Protein AF-Q57XK7-F1 (afdb_monomer)

Organism: Trypanosoma brucei brucei (strain 927/4 GUTat10.1) (NCBI:txid185431)

Radius of gyration: 42.44 Å; Cα contacts (8 Å, |Δi|>4): 50; chains: 1; bounding box: 101×32×111 Å

Mean predicted aligned error: 18.14 Å

GO terms:
  GO:0005783 endoplasmic reticulum (C, HTP)
  GO:0005737 cytoplasm (C, IDA)

Secondary structure (DSSP, 8-state):
---------HHHHHHHHHHHHHHHHHHHHHHHH-HHHHHT--HHHHHHHHHHHHSPEEEE-TTSSSEEEE--HHHHHHHHHTTHHHHHHHHHHHHHHHHHHHHHHHHHHHHHHHHHHHHHHIIIIIHHHHHHHHHHHHHHHHHHHHHHHHHHHHHHHHHTT-

Solvent-accessible surface area (backbone atoms only — not comparable to full-atom values): 9204 Å² total; per-residue (Å²): 142,82,88,78,78,88,70,80,47,73,68,54,55,51,50,49,51,50,52,50,51,50,51,51,50,52,50,53,52,47,40,70,76,42,55,35,74,81,56,74,40,52,71,64,58,48,49,50,44,50,52,62,48,66,54,68,42,72,45,66,47,95,92,42,96,54,71,43,73,53,84,50,68,66,56,34,48,50,60,66,52,59,65,35,64,61,51,50,52,53,51,50,51,52,51,49,51,51,52,52,51,52,50,50,53,50,50,54,52,49,48,54,52,50,50,52,48,53,49,48,51,44,53,68,51,48,52,59,53,54,51,54,52,50,53,54,53,51,52,51,50,54,51,50,53,54,52,48,52,53,50,55,51,54,51,50,57,54,65,73,74,115

Foldseek 3Di:
DDDDDPDQDPVNVVVVVVVVVVVVVVVVVCCVVCVCVVQVHDPVLVVVLVVVLPDFDFDQDPVHNGTDTDSDPVVSVVSSCPCSVVVVVVVVVVVVVVVVVVVVVVVVVVVVVVVVVVVVCCCVPVVVVVVVVVVVVVVVVVVVVVVVVVVVVVVVVVVVVD

Structure (mmCIF, N/CA/C/O backbone):
data_AF-Q57XK7-F1
#
_entry.id   AF-Q57XK7-F1
#
loop_
_atom_site.group_PDB
_atom_site.id
_atom_site.type_symbol
_atom_site.label_atom_id
_atom_site.label_alt_id
_atom_site.label_comp_id
_atom_site.label_asym_id
_atom_site.label_entity_id
_atom_site.label_seq_id
_atom_site.pdbx_PDB_ins_code
_atom_site.Cartn_x
_atom_site.Cartn_y
_atom_site.Cartn_z
_atom_site.occupancy
_atom_site.B_iso_or_equiv
_atom_site.auth_seq_id
_atom_site.auth_comp_id
_atom_site.auth_asym_id
_atom_site.auth_atom_id
_atom_site.pdbx_PDB_model_num
ATOM 1 N N . MET A 1 1 ? 31.280 1.002 7.447 1.00 36.41 1 MET A N 1
ATOM 2 C CA . MET A 1 1 ? 31.169 -0.459 7.639 1.00 36.41 1 MET A CA 1
ATOM 3 C C . MET A 1 1 ? 30.615 -0.715 9.034 1.00 36.41 1 MET A C 1
ATOM 5 O O . MET A 1 1 ? 31.381 -0.723 9.983 1.00 36.41 1 MET A O 1
ATOM 9 N N . THR A 1 2 ? 29.299 -0.857 9.172 1.00 40.75 2 THR A N 1
ATOM 10 C CA . THR A 1 2 ? 28.642 -1.314 10.408 1.00 40.75 2 THR A CA 1
ATOM 11 C C . THR A 1 2 ? 27.457 -2.179 9.998 1.00 40.75 2 THR A C 1
ATOM 13 O O . THR A 1 2 ? 26.392 -1.700 9.627 1.00 40.75 2 THR A O 1
ATOM 16 N N . THR A 1 3 ? 27.697 -3.484 9.974 1.00 39.59 3 THR A N 1
ATOM 17 C CA . THR A 1 3 ? 26.699 -4.532 9.772 1.00 39.59 3 THR A CA 1
ATOM 18 C C . THR A 1 3 ? 25.886 -4.692 11.057 1.00 39.59 3 THR A C 1
ATOM 20 O O . THR A 1 3 ? 26.343 -5.336 11.999 1.00 39.59 3 THR A O 1
ATOM 23 N N . SER A 1 4 ? 24.700 -4.081 11.122 1.00 46.00 4 SER A N 1
ATOM 24 C CA . SER A 1 4 ? 23.732 -4.301 12.201 1.00 46.00 4 SER A CA 1
ATOM 25 C C . SER A 1 4 ? 22.881 -5.534 11.884 1.00 46.00 4 SER A C 1
ATOM 27 O O . SER A 1 4 ? 21.870 -5.451 11.185 1.00 46.00 4 SER A O 1
ATOM 29 N N . ASN A 1 5 ? 23.308 -6.694 12.379 1.00 49.44 5 ASN A N 1
ATOM 30 C CA . ASN A 1 5 ? 22.462 -7.881 12.435 1.00 49.44 5 ASN A CA 1
ATOM 31 C C . ASN A 1 5 ? 21.260 -7.590 13.351 1.00 49.44 5 ASN A C 1
ATOM 33 O O . ASN A 1 5 ? 21.436 -7.285 14.529 1.00 49.44 5 ASN A O 1
ATOM 37 N N . GLY A 1 6 ? 20.057 -7.650 12.776 1.00 52.97 6 GLY A N 1
ATOM 38 C CA . GLY A 1 6 ? 18.770 -7.339 13.401 1.00 52.97 6 GLY A CA 1
ATOM 39 C C . GLY A 1 6 ? 18.306 -8.365 14.433 1.00 52.97 6 GLY A C 1
ATOM 40 O O . GLY A 1 6 ? 17.336 -9.079 14.203 1.00 52.97 6 GLY A O 1
ATOM 41 N N . PHE A 1 7 ? 18.985 -8.417 15.575 1.00 48.34 7 PHE A N 1
ATOM 42 C CA . PHE A 1 7 ? 18.490 -9.100 16.765 1.00 48.34 7 PHE A CA 1
ATOM 43 C C . PHE A 1 7 ? 17.905 -8.050 17.718 1.00 48.34 7 PHE A C 1
ATOM 45 O O . PHE A 1 7 ? 18.651 -7.397 18.448 1.00 48.34 7 PHE A O 1
ATOM 52 N N . GLU A 1 8 ? 16.579 -7.864 17.675 1.00 58.28 8 GLU A N 1
ATOM 53 C CA . GLU A 1 8 ? 15.841 -7.108 18.697 1.00 58.28 8 GLU A CA 1
ATOM 54 C C . GLU A 1 8 ? 16.190 -7.695 20.068 1.00 58.28 8 GLU A C 1
ATOM 56 O O . GLU A 1 8 ? 16.041 -8.899 20.309 1.00 58.28 8 GLU A O 1
ATOM 61 N N . SER A 1 9 ? 16.725 -6.870 20.967 1.00 70.00 9 SER A N 1
ATOM 62 C CA . SER A 1 9 ? 17.142 -7.376 22.273 1.00 70.00 9 SER A CA 1
ATOM 63 C C . SER A 1 9 ? 15.908 -7.836 23.070 1.00 70.00 9 SER A C 1
ATOM 65 O O . SER A 1 9 ? 14.837 -7.232 22.957 1.00 70.00 9 SER A O 1
ATOM 67 N N . PRO A 1 10 ? 16.017 -8.843 23.960 1.00 73.12 10 PRO A N 1
ATOM 68 C CA . PRO A 1 10 ? 14.903 -9.257 24.818 1.00 73.12 10 PRO A CA 1
ATOM 69 C C . PRO A 1 10 ? 14.278 -8.086 25.591 1.00 73.12 10 PRO A C 1
ATOM 71 O O . PRO A 1 10 ? 13.071 -8.056 25.818 1.00 73.12 10 PRO A O 1
ATOM 74 N N . ARG A 1 11 ? 15.080 -7.069 25.934 1.00 75.75 11 ARG A N 1
ATOM 75 C CA . ARG A 1 11 ? 14.607 -5.837 26.578 1.00 75.75 11 ARG A CA 1
ATOM 76 C C . ARG A 1 11 ? 13.714 -4.994 25.667 1.00 75.75 11 ARG A C 1
ATOM 78 O O . ARG A 1 11 ? 12.730 -4.448 26.154 1.00 75.75 11 ARG A O 1
ATOM 85 N N . GLU A 1 12 ? 14.021 -4.912 24.376 1.00 76.88 12 GLU A N 1
ATOM 86 C CA . GLU A 1 12 ? 13.200 -4.194 23.392 1.00 76.88 12 GLU A CA 1
ATOM 87 C C . GLU A 1 12 ? 11.867 -4.905 23.169 1.00 76.88 12 GLU A C 1
ATOM 89 O O . GLU A 1 12 ? 10.828 -4.252 23.178 1.00 76.88 12 GLU A O 1
ATOM 94 N N . SER A 1 13 ? 11.866 -6.240 23.094 1.00 75.62 13 SER A N 1
ATOM 95 C CA . SER A 1 13 ? 10.624 -7.016 22.968 1.00 75.62 13 SER A CA 1
ATOM 96 C C . SER A 1 13 ? 9.692 -6.847 24.180 1.00 75.62 13 SER A C 1
ATOM 98 O O . SER A 1 13 ? 8.485 -6.654 24.021 1.00 75.62 13 SER A O 1
ATOM 100 N N . VAL A 1 14 ? 10.241 -6.828 25.402 1.00 80.69 14 VAL A N 1
ATOM 101 C CA . VAL A 1 14 ? 9.470 -6.587 26.633 1.00 80.69 14 VAL A CA 1
ATOM 102 C C . VAL A 1 14 ? 8.983 -5.140 26.700 1.00 80.69 14 VAL A C 1
ATOM 104 O O . VAL A 1 14 ? 7.835 -4.903 27.073 1.00 80.69 14 VAL A O 1
ATOM 107 N N . ALA A 1 15 ? 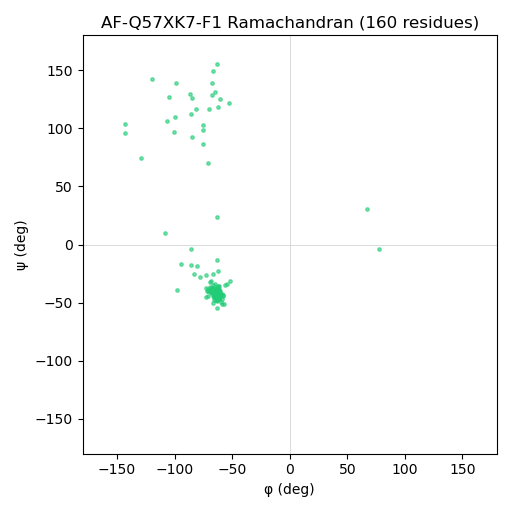9.809 -4.170 26.298 1.00 81.69 15 ALA A N 1
ATOM 108 C CA . ALA A 1 15 ? 9.404 -2.769 26.216 1.00 81.69 15 ALA A CA 1
ATOM 109 C C . ALA A 1 15 ? 8.283 -2.559 25.183 1.00 81.69 15 ALA A C 1
ATOM 111 O O . ALA A 1 15 ? 7.314 -1.855 25.468 1.00 81.69 15 ALA A O 1
ATOM 112 N N . ALA A 1 16 ? 8.360 -3.221 24.026 1.00 79.50 16 ALA A N 1
ATOM 113 C CA . ALA A 1 16 ? 7.322 -3.199 23.001 1.00 79.50 16 ALA A CA 1
ATOM 114 C C . ALA A 1 16 ? 6.021 -3.855 23.491 1.00 79.50 16 ALA A C 1
ATOM 116 O O . ALA A 1 16 ? 4.940 -3.300 23.293 1.00 79.50 16 ALA A O 1
ATOM 117 N N . ALA A 1 17 ? 6.103 -4.990 24.193 1.00 81.00 17 ALA A N 1
ATOM 118 C CA . ALA A 1 17 ? 4.938 -5.643 24.791 1.00 81.00 17 ALA A CA 1
ATOM 119 C C . ALA A 1 17 ? 4.287 -4.775 25.882 1.00 81.00 17 ALA A C 1
ATOM 121 O O . ALA A 1 17 ? 3.063 -4.623 25.906 1.00 81.00 17 ALA A O 1
ATOM 122 N N . ALA A 1 18 ? 5.092 -4.150 26.747 1.00 84.44 18 ALA A N 1
ATOM 123 C CA . ALA A 1 18 ? 4.615 -3.214 27.760 1.00 84.44 18 ALA A CA 1
ATOM 124 C C . ALA A 1 18 ? 3.926 -1.998 27.118 1.00 84.44 18 ALA A C 1
ATOM 126 O O . ALA A 1 18 ? 2.810 -1.658 27.514 1.00 84.44 18 ALA A O 1
ATOM 127 N N . ALA A 1 19 ? 4.529 -1.405 26.083 1.00 85.69 19 ALA A N 1
ATOM 128 C CA . ALA A 1 19 ? 3.942 -0.303 25.321 1.00 85.69 19 ALA A CA 1
ATOM 129 C C . ALA A 1 19 ? 2.641 -0.706 24.604 1.00 85.69 19 ALA A C 1
ATOM 131 O O . ALA A 1 19 ? 1.673 0.049 24.594 1.00 85.69 19 ALA A O 1
ATOM 132 N N . CYS A 1 20 ? 2.573 -1.915 24.046 1.00 81.50 20 CYS A N 1
ATOM 133 C CA . CYS A 1 20 ? 1.347 -2.444 23.450 1.00 81.50 20 CYS A CA 1
ATOM 134 C C . CYS A 1 20 ? 0.242 -2.603 24.509 1.00 81.50 20 CYS A C 1
ATOM 136 O O . CYS A 1 20 ? -0.896 -2.179 24.303 1.00 81.50 20 CYS A O 1
ATOM 138 N N . SER A 1 21 ? 0.577 -3.143 25.685 1.00 85.06 21 SER A N 1
ATOM 139 C CA . SER A 1 21 ? -0.387 -3.310 26.777 1.00 85.06 21 SER A CA 1
ATOM 140 C C . SER A 1 21 ? -0.900 -1.976 27.330 1.00 85.06 21 SER A C 1
ATOM 142 O O . SER A 1 21 ? -2.093 -1.856 27.618 1.00 85.06 21 SER A O 1
ATOM 144 N N . SER A 1 22 ? -0.040 -0.955 27.438 1.00 83.94 22 SER A N 1
ATOM 145 C CA . SER A 1 22 ? -0.449 0.375 27.890 1.00 83.94 22 SER A CA 1
ATOM 146 C C . SER A 1 22 ? -1.351 1.047 26.860 1.00 83.94 22 SER A C 1
ATOM 148 O O . SER A 1 22 ? -2.397 1.575 27.229 1.00 83.94 22 SER A O 1
ATOM 150 N N . GLN A 1 23 ? -1.034 0.926 25.567 1.00 81.75 23 GLN A N 1
ATOM 151 C CA . GLN A 1 23 ? -1.893 1.411 24.487 1.00 81.75 23 GLN A CA 1
ATOM 152 C C . GLN A 1 23 ? -3.261 0.721 24.475 1.00 81.75 23 GLN A C 1
ATOM 154 O O . GLN A 1 23 ? -4.278 1.395 24.318 1.00 81.75 23 GLN A O 1
ATOM 159 N N . LEU A 1 24 ? -3.313 -0.598 24.687 1.00 83.00 24 LEU A N 1
ATOM 160 C CA . LEU A 1 24 ? -4.575 -1.335 24.799 1.00 83.00 24 LEU 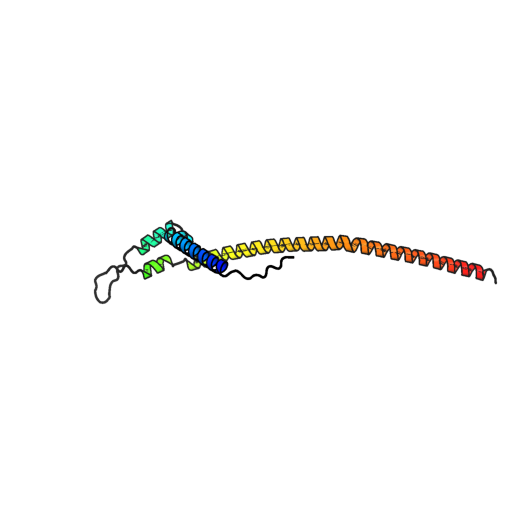A CA 1
ATOM 161 C C . LEU A 1 24 ? -5.386 -0.897 26.021 1.00 83.00 24 LEU A C 1
ATOM 163 O O . LEU A 1 24 ? -6.604 -0.745 25.929 1.00 83.00 24 LEU A O 1
ATOM 167 N N . ARG A 1 25 ? -4.726 -0.657 27.158 1.00 84.00 25 ARG A N 1
ATOM 168 C CA . ARG A 1 25 ? -5.386 -0.172 28.374 1.00 84.00 25 ARG A CA 1
ATOM 169 C C . ARG A 1 25 ? -5.940 1.236 28.186 1.00 84.00 25 ARG A C 1
ATOM 171 O O . ARG A 1 25 ? -7.093 1.478 28.530 1.00 84.00 25 ARG A O 1
ATOM 178 N N . GLU A 1 26 ? -5.168 2.138 27.590 1.00 82.88 26 GLU A N 1
ATOM 179 C CA . GLU A 1 26 ? -5.638 3.478 27.245 1.00 82.88 26 GLU A CA 1
ATOM 180 C C . GLU A 1 26 ? -6.786 3.437 26.233 1.00 82.88 26 GLU A C 1
ATOM 182 O O . GLU A 1 26 ? -7.761 4.167 26.390 1.00 82.88 26 GLU A O 1
ATOM 187 N N . ALA A 1 27 ? -6.712 2.572 25.218 1.00 77.62 27 ALA A N 1
ATOM 188 C CA . ALA A 1 27 ? -7.801 2.374 24.266 1.00 77.62 27 ALA A CA 1
ATOM 189 C C . ALA A 1 27 ? -9.071 1.877 24.973 1.00 77.62 27 ALA A C 1
ATOM 191 O O . ALA A 1 27 ? -10.143 2.434 24.757 1.00 77.62 27 ALA A O 1
ATOM 192 N N . ALA A 1 28 ? -8.952 0.914 25.892 1.00 78.56 28 ALA A N 1
ATOM 193 C CA . ALA A 1 28 ? -10.075 0.418 26.684 1.00 78.56 28 ALA A CA 1
ATOM 194 C C . ALA A 1 28 ? -10.660 1.491 27.622 1.00 78.56 28 ALA A C 1
ATOM 196 O O . ALA A 1 28 ? -11.879 1.585 27.778 1.00 78.56 28 ALA A O 1
ATOM 197 N N . GLU A 1 29 ? -9.825 2.330 28.239 1.00 81.62 29 GLU A N 1
ATOM 198 C CA . GLU A 1 29 ? -10.292 3.452 29.060 1.00 81.62 29 GLU A CA 1
ATOM 199 C C . GLU A 1 29 ? -10.978 4.536 28.223 1.00 81.62 29 GLU A C 1
ATOM 201 O O . GLU A 1 29 ? -12.017 5.060 28.632 1.00 81.62 29 GLU A O 1
ATOM 206 N N . ARG A 1 30 ? -10.455 4.842 27.030 1.00 76.38 30 ARG A N 1
ATOM 207 C CA . ARG A 1 30 ? -11.108 5.753 26.079 1.00 76.38 30 ARG A CA 1
ATOM 208 C C . ARG A 1 30 ? -12.442 5.189 25.598 1.00 76.38 30 ARG A C 1
ATOM 210 O O . ARG A 1 30 ? -13.417 5.931 25.595 1.00 76.38 30 ARG A O 1
ATOM 217 N N . ALA A 1 31 ? -12.516 3.895 25.294 1.00 67.94 31 ALA A N 1
ATOM 218 C CA . ALA A 1 31 ? -13.756 3.217 24.917 1.00 67.94 31 ALA A CA 1
ATOM 219 C C . ALA A 1 31 ? -14.808 3.258 26.039 1.00 67.94 31 ALA A C 1
ATOM 221 O O . ALA A 1 31 ? -16.001 3.404 25.779 1.00 67.94 31 ALA A O 1
ATOM 222 N N . ARG A 1 32 ? -14.376 3.176 27.307 1.00 68.69 32 ARG A N 1
ATOM 223 C CA . ARG A 1 32 ? -15.264 3.331 28.472 1.00 68.69 32 ARG A CA 1
ATOM 224 C C . ARG A 1 32 ? -15.786 4.757 28.632 1.00 68.69 32 ARG A C 1
ATOM 226 O O . ARG A 1 32 ? -16.950 4.923 28.989 1.00 68.69 32 ARG A O 1
ATOM 233 N N . LYS A 1 33 ? -14.938 5.765 28.403 1.00 73.12 33 LYS A N 1
ATOM 234 C CA . LYS A 1 33 ? -15.317 7.184 28.509 1.00 73.12 33 LYS A CA 1
ATOM 235 C C . LYS A 1 33 ? -16.218 7.613 27.344 1.00 73.12 33 LYS A C 1
ATOM 237 O O . LYS A 1 33 ? -17.269 8.194 27.588 1.00 73.12 33 LYS A O 1
ATOM 242 N N . ASP A 1 34 ? -15.858 7.229 26.119 1.00 63.50 34 ASP A N 1
ATOM 243 C CA . ASP A 1 34 ? -16.530 7.606 24.871 1.00 63.50 34 ASP A CA 1
ATOM 244 C C . ASP A 1 34 ? -16.842 6.375 23.992 1.00 63.50 34 ASP A C 1
ATOM 246 O O . ASP A 1 34 ? -16.222 6.178 22.941 1.00 63.50 34 ASP A O 1
ATOM 250 N N . PRO A 1 35 ? -17.853 5.559 24.345 1.00 61.50 35 PRO A N 1
ATOM 251 C CA . PRO A 1 35 ? -18.258 4.415 23.521 1.00 61.50 35 PRO A CA 1
ATOM 252 C C . PRO A 1 35 ? -18.785 4.821 22.132 1.00 61.50 35 PRO A C 1
ATOM 254 O O . PRO A 1 35 ? -18.914 3.984 21.244 1.00 61.50 35 PRO A O 1
ATOM 257 N N . SER A 1 36 ? -19.084 6.106 21.916 1.00 60.38 36 SER A N 1
ATOM 258 C CA . SER A 1 36 ? -19.513 6.647 20.622 1.00 60.38 36 SER A CA 1
ATOM 259 C C . SER A 1 36 ? -18.406 6.590 19.567 1.00 60.38 36 SER A C 1
ATOM 261 O O . SER A 1 36 ? -18.693 6.329 18.398 1.00 60.38 36 SER A O 1
ATOM 263 N N . LYS A 1 37 ? -17.141 6.778 19.972 1.00 59.91 37 LYS A N 1
ATOM 264 C CA . LYS A 1 37 ? -15.997 6.850 19.050 1.00 59.91 37 LYS A CA 1
ATOM 265 C C . LYS A 1 37 ? -15.625 5.491 18.457 1.00 59.91 37 LYS A C 1
ATOM 267 O O . LYS A 1 37 ? -15.327 5.431 17.270 1.00 59.91 37 LYS A O 1
ATOM 272 N N . ASP A 1 38 ? -15.714 4.416 19.239 1.00 55.19 38 ASP A N 1
ATOM 273 C CA . ASP A 1 38 ? -15.396 3.058 18.764 1.00 55.19 38 ASP A CA 1
ATOM 274 C C . ASP A 1 38 ? -16.516 2.434 17.922 1.00 55.19 38 ASP A C 1
ATOM 276 O O . ASP A 1 38 ? -16.269 1.599 17.051 1.00 55.19 38 ASP A O 1
ATOM 280 N N . ILE A 1 39 ? -17.763 2.838 18.169 1.00 58.84 39 ILE A N 1
ATOM 281 C CA . ILE A 1 39 ? -18.929 2.238 17.513 1.00 58.84 39 ILE A CA 1
ATOM 282 C C . ILE A 1 39 ? -19.345 3.036 16.260 1.00 58.84 39 ILE A C 1
ATOM 284 O O . ILE A 1 39 ? -20.061 2.521 15.400 1.00 58.84 39 ILE A O 1
ATOM 288 N N . GLY A 1 40 ? -18.874 4.279 16.108 1.00 59.72 40 GLY A N 1
ATOM 289 C CA . GLY A 1 40 ? -19.287 5.154 15.006 1.00 59.72 40 GLY A CA 1
ATOM 290 C C . GLY A 1 40 ? -20.761 5.568 15.109 1.00 59.72 40 GLY A C 1
ATOM 291 O O . GLY 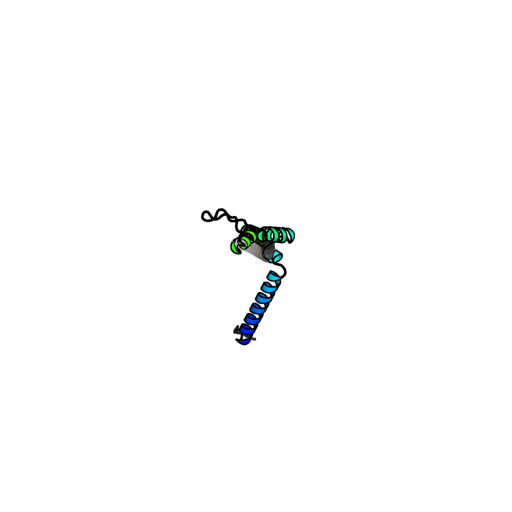A 1 40 ? -21.442 5.736 14.092 1.00 59.72 40 GLY A O 1
ATOM 292 N N . LEU A 1 41 ? -21.267 5.675 16.340 1.00 62.25 41 LEU A N 1
ATOM 293 C CA . LEU A 1 41 ? -22.595 6.202 16.660 1.00 62.25 41 LEU A CA 1
ATOM 294 C C . LEU A 1 41 ? -22.446 7.657 17.088 1.00 62.25 41 LEU A C 1
ATOM 296 O O . LEU A 1 41 ? -21.526 7.989 17.841 1.00 62.25 41 LEU A O 1
ATOM 300 N N . THR A 1 42 ? -23.353 8.523 16.641 1.00 68.31 42 THR A N 1
ATOM 301 C CA . THR A 1 42 ? -23.397 9.889 17.172 1.00 68.31 42 THR A CA 1
ATOM 302 C C . THR A 1 42 ? -23.720 9.839 18.669 1.00 68.31 42 THR A C 1
ATOM 304 O O . THR A 1 42 ? -24.295 8.871 19.176 1.00 68.31 42 THR A O 1
ATOM 307 N N . THR A 1 43 ? -23.318 10.864 19.420 1.00 68.88 43 THR A N 1
ATOM 308 C CA . THR A 1 43 ? -23.620 10.954 20.860 1.00 68.88 43 THR A CA 1
ATOM 309 C C . THR A 1 43 ? -25.123 10.872 21.130 1.00 68.88 43 THR A C 1
ATOM 311 O O . THR A 1 43 ? -25.528 10.255 22.112 1.00 68.88 43 THR A O 1
ATOM 314 N N . GLU A 1 44 ? -25.932 11.422 20.224 1.00 73.00 44 GLU A N 1
ATOM 315 C CA . GLU A 1 44 ? -27.396 11.378 20.244 1.00 73.00 44 GLU A CA 1
ATOM 316 C C . GLU A 1 44 ? -27.931 9.955 20.045 1.00 73.00 44 GLU A C 1
ATOM 318 O O . GLU A 1 44 ? -28.687 9.465 20.881 1.00 73.00 44 GLU A O 1
ATOM 323 N N . GLU A 1 45 ? -27.467 9.237 19.016 1.00 69.50 45 GLU A N 1
ATOM 324 C CA . GLU A 1 45 ? -27.869 7.845 18.770 1.00 69.50 45 GLU A CA 1
ATOM 325 C C . GLU A 1 45 ? -27.460 6.923 19.924 1.00 69.50 45 GLU A C 1
AT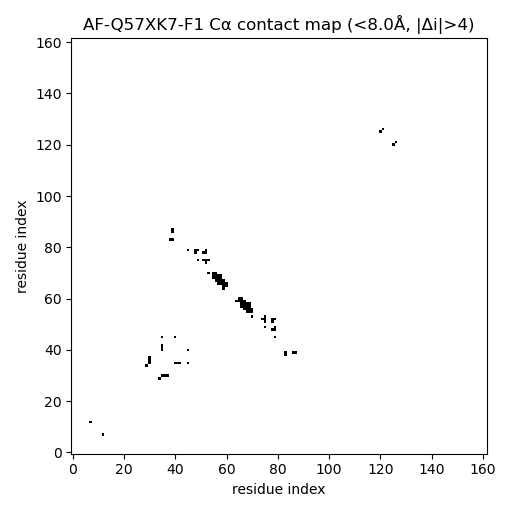OM 327 O O . GLU A 1 45 ? -28.171 5.982 20.279 1.00 69.50 45 GLU A O 1
ATOM 332 N N . LEU A 1 46 ? -26.303 7.182 20.535 1.00 70.25 46 LEU A N 1
ATOM 333 C CA . LEU A 1 46 ? -25.846 6.423 21.691 1.00 70.25 46 LEU A CA 1
ATOM 334 C C . LEU A 1 46 ? -26.714 6.697 22.925 1.00 70.25 46 LEU A C 1
ATOM 336 O O . LEU A 1 46 ? -27.003 5.767 23.681 1.00 70.25 46 LEU A O 1
ATOM 340 N N . GLN A 1 47 ? -27.148 7.942 23.135 1.00 75.88 47 GLN A N 1
ATOM 341 C CA . GLN A 1 47 ? -28.091 8.287 24.199 1.00 75.88 47 GLN A CA 1
ATOM 342 C C . GLN A 1 47 ? -29.471 7.670 23.957 1.00 75.88 47 GLN A C 1
ATOM 344 O O . GLN A 1 47 ? -30.047 7.105 24.886 1.00 75.88 47 GLN A O 1
ATOM 349 N N . GLU A 1 48 ? -29.967 7.695 22.721 1.00 77.31 48 GLU A N 1
ATOM 350 C CA . GLU A 1 48 ? -31.229 7.057 22.345 1.00 77.31 48 GLU A CA 1
ATOM 351 C C . GLU A 1 48 ? -31.169 5.542 22.574 1.00 77.31 48 GLU A C 1
ATOM 353 O O . GLU A 1 48 ? -32.025 4.980 23.256 1.00 77.31 48 GLU A O 1
ATOM 358 N N . ARG A 1 49 ? -30.095 4.877 22.133 1.00 71.25 49 ARG A N 1
ATOM 359 C CA . ARG A 1 49 ? -29.888 3.443 22.392 1.00 71.25 49 ARG A CA 1
ATOM 360 C C . ARG A 1 49 ? -29.767 3.128 23.874 1.00 71.25 49 ARG A C 1
ATOM 362 O O . ARG A 1 49 ? -30.310 2.117 24.311 1.00 71.25 49 ARG A O 1
ATOM 369 N N . LYS A 1 50 ? -29.093 3.977 24.660 1.00 73.12 50 LYS A N 1
ATOM 370 C CA . LYS A 1 50 ? -29.054 3.843 26.125 1.00 73.12 50 LYS A CA 1
ATOM 371 C C . LYS A 1 50 ? -30.450 3.968 26.731 1.00 73.12 50 LYS A C 1
ATOM 373 O O . LYS A 1 50 ? -30.782 3.177 27.609 1.00 73.12 50 LYS A O 1
ATOM 378 N N . ARG A 1 51 ? -31.273 4.901 26.245 1.00 76.56 51 ARG A N 1
ATOM 379 C CA . ARG A 1 51 ? -32.662 5.081 26.685 1.00 76.56 51 ARG A CA 1
ATOM 380 C C . ARG A 1 51 ? -33.514 3.854 26.352 1.00 76.56 51 ARG A C 1
ATOM 382 O O . ARG A 1 51 ? -34.160 3.322 27.247 1.00 76.56 51 ARG A O 1
ATOM 389 N N . CYS A 1 52 ? -33.441 3.347 25.122 1.00 71.50 52 CYS A N 1
ATOM 390 C CA . CYS A 1 52 ? -34.144 2.127 24.710 1.00 71.50 52 CYS A CA 1
ATOM 391 C C . CYS A 1 52 ? -33.650 0.874 25.450 1.00 71.50 52 CYS A C 1
ATOM 393 O O . CYS A 1 52 ? -34.431 -0.031 25.725 1.00 71.50 52 CYS A O 1
ATOM 395 N N . ALA A 1 53 ? -32.357 0.800 25.777 1.00 67.50 53 ALA A N 1
ATOM 396 C CA . ALA A 1 53 ? -31.787 -0.299 26.555 1.00 67.50 53 ALA A CA 1
ATOM 397 C C . ALA A 1 53 ? -32.175 -0.242 28.043 1.00 67.50 53 ALA A C 1
ATOM 399 O O . ALA A 1 53 ? -32.201 -1.280 28.704 1.00 67.50 53 ALA A O 1
ATOM 400 N N . ALA A 1 54 ? -32.463 0.952 28.570 1.00 68.31 54 ALA A N 1
ATOM 401 C CA . ALA A 1 54 ? -32.916 1.151 29.942 1.00 68.31 54 ALA A CA 1
ATOM 402 C C . ALA A 1 54 ? -34.418 0.875 30.129 1.00 68.31 54 ALA A C 1
ATOM 404 O O . ALA A 1 54 ? -34.850 0.669 31.264 1.00 68.31 54 ALA A O 1
ATOM 405 N N . GLU A 1 55 ? -35.204 0.859 29.049 1.00 68.25 55 GLU A N 1
ATOM 406 C CA . GLU A 1 55 ? -36.646 0.637 29.109 1.00 68.25 55 GLU A CA 1
ATOM 407 C C . GLU A 1 55 ? -36.962 -0.824 29.496 1.00 68.25 55 GLU A C 1
ATOM 409 O O . GLU A 1 55 ? -36.598 -1.760 28.771 1.00 68.25 55 GLU A O 1
ATOM 414 N N . PRO A 1 56 ? -37.609 -1.062 30.654 1.00 61.50 56 PRO A N 1
ATOM 415 C CA . PRO A 1 56 ? -37.915 -2.409 31.107 1.00 61.50 56 PRO A CA 1
ATOM 416 C C . PRO A 1 56 ? -38.946 -3.059 30.181 1.00 61.50 56 PRO A C 1
ATOM 418 O O . PRO A 1 56 ? -40.018 -2.519 29.916 1.00 61.50 56 PRO A O 1
ATOM 421 N N . HIS A 1 57 ? -38.640 -4.262 29.696 1.00 62.78 57 HIS A N 1
ATOM 422 C CA . HIS A 1 57 ? -39.597 -5.032 28.913 1.00 62.78 57 HIS A CA 1
ATOM 423 C C . HIS A 1 57 ? -40.524 -5.815 29.838 1.00 62.78 57 HIS A C 1
ATOM 425 O O . HIS A 1 57 ? -40.056 -6.623 30.644 1.00 62.78 57 HIS A O 1
ATOM 431 N N . ARG A 1 58 ? -41.836 -5.640 29.662 1.00 63.12 58 ARG A N 1
ATOM 432 C CA . ARG A 1 58 ? -42.853 -6.484 30.294 1.00 63.12 58 ARG A CA 1
ATOM 433 C C . ARG A 1 58 ? -42.904 -7.824 29.571 1.00 63.12 58 ARG A C 1
ATOM 435 O O . ARG A 1 58 ? -43.442 -7.924 28.474 1.00 63.12 58 ARG A O 1
ATOM 442 N N . PHE A 1 59 ? -42.319 -8.857 30.162 1.00 62.41 59 PHE A N 1
ATOM 443 C CA . PHE A 1 59 ? -42.528 -10.223 29.703 1.00 62.41 59 PHE A CA 1
ATOM 444 C C . PHE A 1 59 ? -43.779 -10.780 30.387 1.00 62.41 59 PHE A C 1
ATOM 446 O O . PHE A 1 59 ? -43.918 -10.688 31.606 1.00 62.41 59 PHE A O 1
ATOM 453 N N . VAL A 1 60 ? -44.698 -11.348 29.609 1.00 60.03 60 VAL A N 1
ATOM 454 C CA . VAL A 1 60 ? -45.841 -12.098 30.139 1.00 60.03 60 VAL A CA 1
ATOM 455 C C . VAL A 1 60 ? -45.478 -13.574 30.032 1.00 60.03 60 VAL A C 1
ATOM 457 O O . VAL A 1 60 ? -45.370 -14.108 28.929 1.00 60.03 60 VAL A O 1
ATOM 460 N N . SER A 1 61 ? -45.234 -14.233 31.167 1.00 59.50 61 SER A N 1
ATOM 461 C CA . SER A 1 61 ? -45.051 -15.687 31.162 1.00 59.50 61 SER A CA 1
ATOM 462 C C . SER A 1 61 ? -46.371 -16.364 30.804 1.00 59.50 61 SER A C 1
ATOM 464 O O . SER A 1 61 ? -47.421 -16.001 31.329 1.00 59.50 61 SER A O 1
ATOM 466 N N . LYS A 1 62 ? -46.319 -17.416 29.980 1.00 64.81 62 LYS A N 1
ATOM 467 C CA . LYS A 1 62 ? -47.479 -18.289 29.743 1.00 64.81 62 LYS A CA 1
ATOM 468 C C . LYS A 1 62 ? -47.957 -19.003 31.021 1.00 64.81 62 LYS A C 1
ATOM 470 O O . LYS A 1 62 ? -49.113 -19.397 31.077 1.00 64.81 62 LYS A O 1
ATOM 475 N N . SER A 1 63 ? -47.097 -19.160 32.035 1.00 65.31 63 SER A N 1
ATOM 476 C CA . SER A 1 63 ? -47.425 -19.827 33.311 1.00 65.31 63 SER A CA 1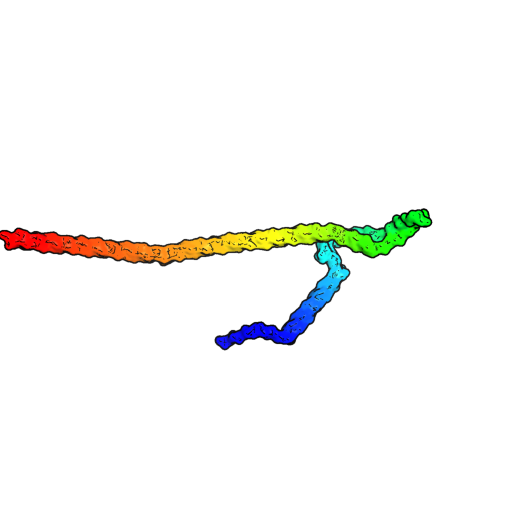
ATOM 477 C C . SER A 1 63 ? -48.112 -18.915 34.325 1.00 65.31 63 SER A C 1
ATOM 479 O O . SER A 1 63 ? -48.801 -19.381 35.225 1.00 65.31 63 SER A O 1
ATOM 481 N N . THR A 1 64 ? -47.882 -17.610 34.215 1.00 60.31 64 THR A N 1
ATOM 482 C CA . THR A 1 64 ? -48.289 -16.634 35.217 1.00 60.31 64 THR A CA 1
ATOM 483 C C . THR A 1 64 ? -48.705 -15.404 34.436 1.00 60.31 64 THR A C 1
ATOM 485 O O . THR A 1 64 ? -47.846 -14.679 33.945 1.00 60.31 64 THR A O 1
ATOM 488 N N . SER A 1 65 ? -50.013 -15.165 34.307 1.00 62.81 65 SER A N 1
ATOM 489 C CA . SER A 1 65 ? -50.615 -14.035 33.571 1.00 62.81 65 SER A CA 1
ATOM 490 C C . SER A 1 65 ? -50.272 -12.644 34.153 1.00 62.81 65 SER A C 1
ATOM 492 O O . SER A 1 65 ? -51.013 -11.679 33.971 1.00 62.81 65 SER A O 1
ATOM 494 N N . ARG A 1 66 ? -49.167 -12.515 34.892 1.00 59.47 66 ARG A N 1
ATOM 495 C CA . ARG A 1 66 ? -48.659 -11.267 35.448 1.00 59.47 66 ARG A CA 1
ATOM 496 C C . ARG A 1 66 ? -47.445 -10.820 34.632 1.00 59.47 66 ARG A C 1
ATOM 498 O O . ARG A 1 66 ? -46.511 -11.609 34.472 1.00 59.47 66 ARG A O 1
ATOM 505 N N . PRO A 1 67 ? -47.434 -9.579 34.122 1.00 63.41 67 PRO A N 1
ATOM 506 C CA . PRO A 1 67 ? -46.246 -9.031 33.491 1.00 63.41 67 PRO A CA 1
ATOM 507 C C . PRO A 1 67 ? -45.144 -8.887 34.545 1.00 63.41 67 PRO A C 1
ATOM 509 O O . PRO A 1 67 ? -45.385 -8.332 35.616 1.00 63.41 67 PRO A O 1
ATOM 512 N N . PHE A 1 68 ? -43.938 -9.359 34.242 1.00 62.19 68 PHE A N 1
ATOM 513 C CA . PHE A 1 68 ? -42.746 -9.046 35.027 1.00 62.19 68 PHE A CA 1
ATOM 514 C C . PHE A 1 68 ? -41.721 -8.339 34.149 1.00 62.19 68 PHE A C 1
ATOM 516 O O . PHE A 1 68 ? -41.585 -8.612 32.953 1.00 62.19 68 PHE A O 1
ATOM 523 N N . GLU A 1 69 ? -41.031 -7.375 34.744 1.00 61.91 69 GLU A N 1
ATOM 524 C CA . GLU A 1 69 ? -40.009 -6.600 34.062 1.00 61.91 69 GLU A CA 1
ATOM 525 C C . GLU A 1 69 ? -38.702 -7.387 34.044 1.00 61.91 69 GLU A C 1
ATOM 527 O O . GLU A 1 69 ? -38.115 -7.669 35.088 1.00 61.91 69 GLU A O 1
ATOM 532 N N . VAL A 1 70 ? -38.230 -7.739 32.848 1.00 60.62 70 VAL A N 1
ATOM 533 C CA . VAL A 1 70 ? -36.927 -8.388 32.680 1.00 60.62 70 VAL A CA 1
ATOM 534 C C . VAL A 1 70 ? -35.957 -7.382 32.087 1.00 60.62 70 VAL A C 1
ATOM 536 O O . VAL A 1 70 ? -35.998 -7.078 30.892 1.00 60.62 70 VAL A O 1
ATOM 539 N N . LYS A 1 71 ? -35.034 -6.893 32.918 1.00 63.75 71 LYS A N 1
ATOM 540 C CA . LYS A 1 71 ? -33.840 -6.181 32.449 1.00 63.75 71 LYS A CA 1
ATOM 541 C C . LYS A 1 71 ? -32.859 -7.209 31.882 1.00 63.75 71 LYS A C 1
ATOM 543 O O . LYS A 1 71 ? -32.014 -7.737 32.598 1.00 63.75 71 LYS A O 1
ATOM 548 N N . SER A 1 72 ? -33.002 -7.548 30.601 1.00 63.81 72 SER A N 1
ATOM 549 C CA . SER A 1 72 ? -32.087 -8.479 29.931 1.00 63.81 72 SER A CA 1
ATOM 550 C C . SER A 1 72 ? -30.863 -7.739 29.384 1.00 63.81 72 SER A C 1
ATOM 552 O O . SER A 1 72 ? -30.946 -6.968 28.428 1.00 63.81 72 SER A O 1
ATOM 554 N N . SER A 1 73 ? -29.697 -8.009 29.978 1.00 70.94 73 SER A N 1
ATOM 555 C CA . SER A 1 73 ? -28.398 -7.513 29.493 1.00 70.94 73 SER A CA 1
ATOM 556 C C . SER A 1 73 ? -28.156 -7.872 28.015 1.00 70.94 73 SER A C 1
ATOM 558 O O . SER A 1 73 ? -27.628 -7.066 27.250 1.00 70.94 73 SER A O 1
ATOM 560 N N . SER A 1 74 ? -28.643 -9.036 27.568 1.00 68.94 74 SER A N 1
ATOM 561 C CA . SER A 1 74 ? -28.555 -9.482 26.172 1.00 68.94 74 SER A CA 1
ATOM 562 C C . SER A 1 74 ? -29.282 -8.556 25.195 1.00 68.94 74 SER A C 1
ATOM 564 O O . SER A 1 74 ? -28.747 -8.263 24.127 1.00 68.94 74 SER A O 1
ATOM 566 N N . ARG A 1 75 ? -30.465 -8.035 25.546 1.00 66.62 75 ARG A N 1
ATOM 567 C CA . ARG A 1 75 ? -31.194 -7.093 24.684 1.00 66.62 75 ARG A CA 1
ATOM 568 C C . ARG A 1 75 ? -30.506 -5.734 24.637 1.00 66.62 75 ARG A C 1
ATOM 570 O O . ARG A 1 75 ? -30.407 -5.150 23.562 1.00 66.62 75 ARG A O 1
ATOM 577 N N . ALA A 1 76 ? -29.993 -5.256 25.771 1.00 69.81 76 ALA A N 1
ATOM 578 C CA . ALA A 1 76 ? -29.199 -4.029 25.811 1.00 69.81 76 ALA A CA 1
ATOM 579 C C . ALA A 1 76 ? -27.977 -4.133 24.881 1.00 69.81 76 ALA A C 1
ATOM 581 O O . ALA A 1 76 ? -27.715 -3.217 24.101 1.00 69.81 76 ALA A O 1
ATOM 582 N N . GLN A 1 77 ? -27.290 -5.280 24.891 1.00 71.19 77 GLN A N 1
ATOM 583 C CA . GLN A 1 77 ? -26.202 -5.560 23.955 1.00 71.19 77 GLN A CA 1
ATOM 584 C C . GLN A 1 77 ? -26.688 -5.636 22.503 1.00 71.19 77 GLN A C 1
ATOM 586 O O . GLN A 1 77 ? -26.094 -4.980 21.659 1.00 71.19 77 GLN A O 1
ATOM 591 N N . GLN A 1 78 ? -27.790 -6.335 22.204 1.00 72.75 78 GLN A N 1
ATOM 592 C CA . GLN A 1 78 ? -28.337 -6.410 20.840 1.00 72.75 78 GLN A CA 1
ATOM 593 C C . GLN A 1 78 ? -28.706 -5.035 20.272 1.00 72.75 78 GLN A C 1
ATOM 595 O O . GLN A 1 78 ? -28.407 -4.753 19.114 1.00 72.75 78 GLN A O 1
ATOM 600 N N . ILE A 1 79 ? -29.333 -4.167 21.073 1.00 72.00 79 ILE A N 1
ATOM 601 C CA . ILE A 1 79 ? -29.667 -2.792 20.669 1.00 72.00 79 ILE A CA 1
ATOM 602 C C . ILE A 1 79 ? -28.383 -1.995 20.413 1.00 72.00 79 ILE A C 1
ATOM 604 O O . ILE A 1 79 ? -28.289 -1.279 19.416 1.00 72.00 79 ILE A O 1
ATOM 608 N N . MET A 1 80 ? -27.372 -2.155 21.272 1.00 68.38 80 MET A N 1
ATOM 609 C CA . MET A 1 80 ? -26.071 -1.508 21.101 1.00 68.38 80 MET A CA 1
ATOM 610 C C . MET A 1 80 ? -25.324 -2.000 19.854 1.00 68.38 80 MET A C 1
ATOM 612 O O . MET A 1 80 ? -24.741 -1.175 19.154 1.00 68.38 80 MET A O 1
ATOM 616 N N . THR A 1 81 ? -25.376 -3.294 19.520 1.00 71.25 81 THR A N 1
ATOM 617 C CA . THR A 1 81 ? -24.651 -3.881 18.377 1.00 71.25 81 THR A CA 1
ATOM 618 C C . THR A 1 81 ? -25.397 -3.778 17.047 1.00 71.25 81 THR A C 1
ATOM 620 O O . THR A 1 81 ? -24.783 -3.917 15.986 1.00 71.25 81 THR A O 1
ATOM 623 N N . LYS A 1 82 ? -26.712 -3.521 17.053 1.00 71.81 82 LYS A N 1
ATOM 624 C CA . LYS A 1 82 ? -27.520 -3.433 15.826 1.00 71.81 82 LYS A CA 1
ATOM 625 C C . LYS A 1 82 ? -27.002 -2.314 14.909 1.00 71.81 82 LYS A C 1
ATOM 627 O O . LYS A 1 82 ? -26.870 -1.164 15.326 1.00 71.81 82 LYS A O 1
ATOM 632 N N . GLY A 1 83 ? -26.685 -2.646 13.658 1.00 68.69 83 GLY A N 1
ATOM 633 C CA . GLY A 1 83 ? -26.197 -1.697 12.643 1.00 68.69 83 GLY A CA 1
ATOM 634 C C . GLY A 1 83 ? -24.724 -1.277 12.767 1.00 68.69 83 GLY A C 1
ATOM 635 O O . GLY A 1 83 ? -24.221 -0.580 11.891 1.00 68.69 83 GLY A O 1
ATOM 636 N N . VAL A 1 84 ? -24.003 -1.717 13.806 1.00 72.19 84 VAL A N 1
ATOM 637 C CA . VAL A 1 84 ? -22.568 -1.407 13.965 1.00 72.19 84 VAL A CA 1
ATOM 638 C C . VAL A 1 84 ? -21.746 -2.085 12.872 1.00 72.19 84 VAL A C 1
ATOM 640 O O . VAL A 1 84 ? -20.872 -1.462 12.278 1.00 72.19 84 VAL A O 1
ATOM 643 N N . VAL A 1 85 ? -22.070 -3.341 12.554 1.00 74.12 85 VAL A N 1
ATOM 644 C CA . VAL A 1 85 ? -21.366 -4.123 11.527 1.00 74.12 85 VAL A CA 1
ATOM 645 C C . VAL A 1 85 ? -21.507 -3.476 10.148 1.00 74.12 85 VAL A C 1
ATOM 647 O O . VAL A 1 85 ? -20.509 -3.277 9.465 1.00 74.12 85 VAL A O 1
ATOM 650 N N . GLU A 1 86 ? -22.715 -3.069 9.756 1.00 76.88 86 GLU A N 1
ATOM 651 C CA . GLU A 1 86 ? -22.958 -2.407 8.464 1.00 76.88 86 GLU A CA 1
ATOM 652 C C . GLU A 1 86 ? -22.214 -1.067 8.360 1.00 76.88 86 GLU A C 1
ATOM 654 O O . GLU A 1 86 ? -21.603 -0.756 7.333 1.00 76.88 86 GLU A O 1
ATOM 659 N N . ARG A 1 87 ? -22.185 -0.286 9.448 1.00 69.88 87 ARG A N 1
ATOM 660 C CA . ARG A 1 87 ? -21.410 0.961 9.507 1.00 69.88 87 ARG A CA 1
ATOM 661 C C . ARG A 1 87 ? -19.907 0.715 9.433 1.00 69.88 87 ARG A C 1
ATOM 663 O O . ARG A 1 87 ? -19.214 1.422 8.709 1.00 69.88 87 ARG A O 1
ATOM 670 N N . GLN A 1 88 ? -19.396 -0.308 10.111 1.00 74.25 88 GLN A N 1
ATOM 671 C CA . GLN A 1 88 ? -17.985 -0.678 10.013 1.00 74.25 88 GLN A CA 1
ATOM 672 C C . GLN A 1 88 ? -17.617 -1.148 8.603 1.00 74.25 88 GLN A C 1
ATOM 674 O O . GLN A 1 88 ? -16.568 -0.763 8.090 1.00 74.25 88 GLN A O 1
ATOM 679 N N . VAL A 1 89 ? -18.481 -1.925 7.945 1.00 77.62 89 VAL A N 1
ATOM 680 C CA . VAL A 1 89 ? -18.275 -2.350 6.554 1.00 77.62 89 VAL A CA 1
ATOM 681 C C . VAL A 1 89 ? -18.255 -1.139 5.620 1.00 77.62 89 VAL A C 1
ATOM 683 O O . VAL A 1 89 ? -17.325 -1.002 4.828 1.00 77.62 89 VAL A O 1
ATOM 686 N N . THR A 1 90 ? -19.212 -0.218 5.743 1.00 78.00 90 THR A N 1
ATOM 687 C CA . THR A 1 90 ? -19.275 0.988 4.895 1.00 78.00 90 THR A CA 1
ATOM 688 C C . THR A 1 90 ? -18.118 1.958 5.157 1.00 78.00 90 THR A C 1
ATOM 690 O O . THR A 1 90 ? -17.563 2.517 4.208 1.00 78.00 90 THR A O 1
ATOM 693 N N . ALA A 1 91 ? -17.694 2.135 6.413 1.00 74.44 91 ALA A N 1
ATOM 694 C CA . ALA A 1 91 ? -16.518 2.932 6.766 1.00 74.44 91 ALA A CA 1
ATOM 695 C C . ALA A 1 91 ? -15.237 2.323 6.178 1.00 74.44 91 ALA A C 1
ATOM 697 O O . ALA A 1 91 ? -14.489 3.016 5.484 1.00 74.44 91 ALA A O 1
ATOM 698 N N . ARG A 1 92 ? -15.037 1.009 6.351 1.00 76.75 92 ARG A N 1
ATOM 699 C CA . ARG A 1 92 ? -13.900 0.288 5.761 1.00 76.75 92 ARG A CA 1
ATOM 700 C C . ARG A 1 92 ? -13.911 0.362 4.237 1.00 76.75 92 ARG A C 1
ATOM 702 O O . ARG A 1 92 ? -12.866 0.602 3.647 1.00 76.75 92 ARG A O 1
ATOM 709 N N . GLN A 1 93 ? -15.066 0.230 3.585 1.00 79.44 93 GLN A N 1
ATOM 710 C CA . GLN A 1 93 ? -15.174 0.395 2.131 1.00 79.44 93 GLN A CA 1
ATOM 711 C C . GLN A 1 93 ? -14.766 1.803 1.682 1.00 79.44 93 GLN A C 1
ATOM 713 O O . GLN A 1 93 ? -13.992 1.936 0.736 1.00 79.44 93 GLN A O 1
ATOM 718 N N . LYS A 1 94 ? -15.216 2.859 2.375 1.00 80.06 94 LYS A N 1
ATOM 719 C CA . LYS A 1 94 ? -14.805 4.244 2.077 1.00 80.06 94 LYS A CA 1
ATOM 720 C C . LYS A 1 94 ? -13.298 4.441 2.243 1.00 80.06 94 LYS A C 1
ATOM 722 O O . LYS A 1 94 ? -12.673 5.086 1.402 1.00 80.06 94 LYS A O 1
ATOM 727 N N . GLU A 1 95 ? -12.705 3.886 3.295 1.00 78.81 95 GLU A N 1
ATOM 728 C CA . GLU A 1 95 ? -11.257 3.942 3.513 1.00 78.81 95 GLU A CA 1
ATOM 729 C C . GLU A 1 95 ? -10.477 3.176 2.445 1.00 78.81 95 GLU A C 1
ATOM 731 O O . GLU A 1 95 ? -9.495 3.698 1.918 1.00 78.81 95 GLU A O 1
ATOM 736 N N . VAL A 1 96 ? -10.925 1.972 2.085 1.00 78.75 96 VAL A N 1
ATOM 737 C CA . VAL A 1 96 ? -10.317 1.167 1.018 1.00 78.75 96 VAL A CA 1
ATOM 738 C C . VAL A 1 96 ? -10.395 1.913 -0.311 1.00 78.75 96 VAL A C 1
ATOM 740 O O . VAL A 1 96 ? -9.379 2.047 -0.986 1.00 78.75 96 VAL A O 1
ATOM 743 N N . LEU A 1 97 ? -11.548 2.491 -0.658 1.00 79.81 97 LEU A N 1
ATOM 744 C CA . LEU A 1 97 ? -11.706 3.293 -1.874 1.00 79.81 97 LEU A CA 1
ATOM 745 C C . LEU A 1 97 ? -10.786 4.521 -1.880 1.00 79.81 97 LEU A C 1
ATOM 747 O O . LEU A 1 97 ? -10.174 4.820 -2.907 1.00 79.81 97 LEU A O 1
ATOM 751 N N . ARG A 1 98 ? -10.626 5.210 -0.741 1.00 81.06 98 ARG A N 1
ATOM 752 C CA . ARG A 1 98 ? -9.666 6.320 -0.609 1.00 81.06 98 ARG A CA 1
ATOM 753 C C . ARG A 1 98 ? -8.228 5.849 -0.811 1.00 81.06 98 ARG A C 1
ATOM 755 O O . ARG A 1 98 ? -7.503 6.472 -1.582 1.00 81.06 98 ARG A O 1
ATOM 762 N N . LYS A 1 99 ? -7.825 4.744 -0.175 1.00 81.19 99 LYS A N 1
ATOM 763 C CA . LYS A 1 99 ? -6.479 4.166 -0.323 1.00 81.19 99 LYS A CA 1
ATOM 764 C C . LYS A 1 99 ? -6.205 3.748 -1.769 1.00 81.19 99 LYS A C 1
ATOM 766 O O . LYS A 1 99 ? -5.165 4.109 -2.310 1.00 81.19 99 LYS A O 1
ATOM 771 N N . VAL A 1 100 ? -7.153 3.076 -2.422 1.00 80.62 100 VAL A N 1
ATOM 772 C CA . VAL A 1 100 ? -7.051 2.673 -3.835 1.00 80.62 100 VAL A CA 1
ATOM 773 C C . VAL A 1 100 ? -6.977 3.891 -4.760 1.00 80.62 100 VAL A C 1
ATOM 775 O O . VAL A 1 100 ? -6.179 3.900 -5.693 1.00 80.62 100 VAL A O 1
ATOM 778 N N . SER A 1 101 ? -7.755 4.944 -4.496 1.00 83.31 101 SER A N 1
ATOM 779 C CA . SER A 1 101 ? -7.703 6.187 -5.278 1.00 83.31 101 SER A CA 1
ATOM 780 C C . SER A 1 101 ? -6.345 6.887 -5.154 1.00 83.31 101 SER A C 1
ATOM 782 O O . SER A 1 101 ? -5.761 7.286 -6.162 1.00 83.31 101 SER A O 1
ATOM 784 N N . SER A 1 102 ? -5.789 6.972 -3.942 1.00 81.94 102 SER A N 1
ATOM 785 C CA . SER A 1 102 ? -4.447 7.522 -3.719 1.00 81.94 102 SER A CA 1
ATOM 786 C C . SER A 1 102 ? -3.358 6.687 -4.395 1.00 81.94 102 SER A C 1
ATOM 788 O O . SER A 1 102 ? -2.484 7.249 -5.052 1.00 81.94 102 SER A O 1
ATOM 790 N N . LEU A 1 103 ? -3.441 5.355 -4.308 1.00 84.81 103 LEU A N 1
ATOM 791 C CA . LEU A 1 103 ? -2.523 4.449 -5.005 1.00 84.81 103 LEU A CA 1
ATOM 792 C C . LEU A 1 103 ? -2.603 4.623 -6.524 1.00 84.81 103 LEU A C 1
ATOM 794 O O . LEU A 1 103 ? -1.572 4.669 -7.185 1.00 84.81 103 LEU A O 1
ATOM 798 N N . ARG A 1 104 ? -3.808 4.803 -7.080 1.00 85.00 104 ARG A N 1
ATOM 799 C CA . ARG A 1 104 ? -3.990 5.064 -8.513 1.00 85.00 104 ARG A CA 1
ATOM 800 C C . ARG A 1 104 ? -3.348 6.384 -8.936 1.00 85.00 104 ARG A C 1
ATOM 802 O O . ARG A 1 104 ? -2.682 6.421 -9.964 1.00 85.00 104 ARG A O 1
ATOM 809 N N . LYS A 1 105 ? -3.500 7.456 -8.150 1.00 88.00 105 LYS A N 1
ATOM 810 C CA . LYS A 1 105 ? -2.825 8.741 -8.418 1.00 88.00 105 LYS A CA 1
ATOM 811 C C . LYS A 1 105 ? -1.304 8.590 -8.408 1.00 88.00 105 LYS A C 1
ATOM 813 O O . LYS A 1 105 ? -0.639 9.122 -9.290 1.00 88.00 105 LYS A O 1
ATOM 818 N N . LEU A 1 106 ? -0.772 7.835 -7.448 1.00 90.88 106 LEU A N 1
ATOM 819 C CA . LEU A 1 106 ? 0.658 7.553 -7.358 1.00 90.88 106 LEU A CA 1
ATOM 820 C C . LEU A 1 106 ? 1.150 6.722 -8.551 1.00 90.88 106 LEU A C 1
ATOM 822 O O . LEU A 1 106 ? 2.178 7.050 -9.133 1.00 90.88 106 LEU A O 1
ATOM 826 N N . GLN A 1 107 ? 0.391 5.706 -8.967 1.00 90.50 107 GLN A N 1
ATOM 827 C CA . GLN A 1 107 ? 0.703 4.893 -10.143 1.00 90.50 107 GLN A CA 1
ATOM 828 C C . GLN A 1 107 ? 0.719 5.729 -11.428 1.00 90.50 107 GLN A C 1
ATOM 830 O O . GLN A 1 107 ? 1.635 5.595 -12.233 1.00 90.50 107 GLN A O 1
ATOM 835 N N . VAL A 1 108 ? -0.263 6.618 -11.609 1.00 90.94 108 VAL A N 1
ATOM 836 C CA . VAL A 1 108 ? -0.308 7.538 -12.755 1.00 90.94 108 VAL A CA 1
ATOM 837 C C . VAL A 1 108 ? 0.883 8.499 -12.723 1.00 90.94 108 VAL A C 1
ATOM 839 O O . VAL A 1 108 ? 1.546 8.675 -13.741 1.00 90.94 108 VAL A O 1
ATOM 842 N N . GLY A 1 109 ? 1.210 9.067 -11.558 1.00 92.06 109 GLY A N 1
ATOM 843 C CA . GLY A 1 109 ? 2.394 9.914 -11.393 1.00 92.06 109 GLY A CA 1
ATOM 844 C C . GLY A 1 109 ? 3.692 9.182 -11.746 1.00 92.06 109 GLY A C 1
ATOM 845 O O . GLY A 1 109 ? 4.494 9.692 -12.524 1.00 92.06 109 GLY A O 1
ATOM 846 N N . LEU A 1 110 ? 3.866 7.953 -11.251 1.00 94.06 110 LEU A N 1
ATOM 847 C CA . LEU A 1 110 ? 5.033 7.123 -11.549 1.00 94.06 110 LEU A CA 1
ATOM 848 C C . LEU A 1 110 ? 5.124 6.767 -13.039 1.00 94.06 110 LEU A C 1
ATOM 850 O O . LEU A 1 110 ? 6.218 6.747 -13.595 1.00 94.06 110 LEU A O 1
ATOM 854 N N . PHE A 1 111 ? 3.987 6.538 -13.700 1.00 93.50 111 PHE A N 1
ATOM 855 C CA . PHE A 1 111 ? 3.944 6.297 -15.140 1.00 93.50 111 PHE A CA 1
ATOM 856 C C . PHE A 1 111 ? 4.450 7.508 -15.934 1.00 93.50 111 PHE A C 1
ATOM 858 O O . PHE A 1 111 ? 5.302 7.346 -16.803 1.00 93.50 111 PHE A O 1
ATOM 865 N N . PHE A 1 112 ? 4.004 8.724 -15.602 1.00 95.38 112 PHE A N 1
ATOM 866 C CA . PHE A 1 112 ? 4.506 9.943 -16.249 1.00 95.38 112 PHE A CA 1
ATOM 867 C C . PHE A 1 112 ? 6.001 10.162 -16.009 1.00 95.38 112 PHE A C 1
ATOM 869 O O . PHE A 1 112 ? 6.714 10.530 -16.940 1.00 95.38 112 PHE A O 1
ATOM 876 N N . VAL A 1 113 ? 6.492 9.884 -14.798 1.00 95.19 113 VAL A N 1
ATOM 877 C CA . VAL A 1 113 ? 7.932 9.922 -14.499 1.00 95.19 113 VAL A CA 1
ATOM 878 C C . VAL A 1 113 ? 8.690 8.904 -15.354 1.00 95.19 113 VAL A C 1
ATOM 880 O O . VAL A 1 113 ? 9.712 9.247 -15.940 1.00 95.19 113 VAL A O 1
ATOM 883 N N . GLY A 1 114 ? 8.173 7.681 -15.489 1.00 94.88 114 GLY A N 1
ATOM 884 C CA . GLY A 1 114 ? 8.766 6.640 -16.330 1.00 94.88 114 GLY A CA 1
ATOM 885 C C . GLY A 1 114 ? 8.800 7.011 -17.814 1.00 94.88 114 GLY A C 1
ATOM 886 O O . GLY A 1 114 ? 9.830 6.838 -18.457 1.00 94.88 114 GLY A O 1
ATOM 887 N N . VAL A 1 115 ? 7.714 7.575 -18.353 1.00 95.12 115 VAL A N 1
ATOM 888 C CA . VAL A 1 115 ? 7.658 8.059 -19.745 1.00 95.12 115 VAL A CA 1
ATOM 889 C C . VAL A 1 115 ? 8.612 9.232 -19.957 1.00 95.12 115 VAL A C 1
ATOM 891 O O . VAL A 1 115 ? 9.343 9.242 -20.942 1.00 95.12 115 VAL A O 1
ATOM 894 N N . GLY A 1 116 ? 8.655 10.191 -19.029 1.00 95.19 116 GLY A N 1
ATOM 895 C CA . GLY A 1 116 ? 9.595 11.310 -19.078 1.00 95.19 116 GLY A CA 1
ATOM 896 C C . GLY A 1 116 ? 11.050 10.844 -19.022 1.00 95.19 116 GLY A C 1
ATOM 897 O O . GLY A 1 116 ? 11.873 11.326 -19.792 1.00 95.19 116 GLY A O 1
ATOM 898 N N . PHE A 1 117 ? 11.355 9.852 -18.183 1.00 94.56 117 PHE A N 1
ATOM 899 C CA . PHE A 1 117 ? 12.678 9.236 -18.113 1.00 94.56 117 PHE A CA 1
ATOM 900 C C . PHE A 1 117 ? 13.026 8.469 -19.394 1.00 94.56 117 PHE A C 1
ATOM 902 O O . PHE A 1 117 ? 14.122 8.625 -19.918 1.00 94.56 117 PHE A O 1
ATOM 909 N N . ALA A 1 118 ? 12.095 7.689 -19.945 1.00 92.12 118 ALA A N 1
ATOM 910 C CA . ALA A 1 118 ? 12.297 6.989 -21.212 1.00 92.12 118 ALA A CA 1
ATOM 911 C C . ALA A 1 118 ? 12.493 7.968 -22.379 1.00 92.12 118 ALA A C 1
ATOM 913 O O . ALA A 1 118 ? 13.348 7.740 -23.230 1.00 92.12 118 ALA A O 1
ATOM 914 N N . TYR A 1 119 ? 11.750 9.077 -22.397 1.00 92.06 119 TYR A N 1
ATOM 915 C CA . TYR A 1 119 ? 11.934 10.156 -23.363 1.00 92.06 119 TYR A CA 1
ATOM 916 C C . TYR A 1 119 ? 13.293 10.835 -23.184 1.00 92.06 119 TYR A C 1
ATOM 918 O O . TYR A 1 119 ? 14.001 11.028 -24.163 1.00 92.06 119 TYR A O 1
ATOM 926 N N . TRP A 1 120 ? 13.693 11.130 -21.945 1.00 91.38 120 TRP A N 1
ATOM 927 C CA . TRP A 1 120 ? 14.998 11.706 -21.623 1.00 91.38 120 TRP A CA 1
ATOM 928 C C . TRP A 1 120 ? 16.147 10.810 -22.084 1.00 91.38 120 TRP A C 1
ATOM 930 O O . TRP A 1 120 ? 17.025 11.264 -22.807 1.00 91.38 120 TRP A O 1
ATOM 940 N N . VAL A 1 121 ? 16.112 9.522 -21.731 1.00 89.25 121 VAL A N 1
ATOM 941 C CA . VAL A 1 121 ? 17.084 8.525 -22.202 1.00 89.25 121 VAL A CA 1
ATOM 942 C C . VAL A 1 121 ? 17.037 8.422 -23.722 1.00 89.25 121 VAL A C 1
ATOM 944 O O . VAL A 1 121 ? 18.079 8.336 -24.361 1.00 89.25 121 VAL A O 1
ATOM 947 N N . GLY A 1 122 ? 15.845 8.472 -24.314 1.00 87.69 122 GLY A N 1
ATOM 948 C CA . GLY A 1 122 ? 15.670 8.449 -25.755 1.00 87.69 122 GLY A CA 1
ATOM 949 C C . GLY A 1 122 ? 16.368 9.623 -26.436 1.00 87.69 122 GLY A C 1
ATOM 950 O O . GLY A 1 122 ? 17.144 9.417 -27.355 1.00 87.69 122 GLY A O 1
ATOM 951 N N . VAL A 1 123 ? 16.154 10.843 -25.954 1.00 85.44 123 VAL A N 1
ATOM 952 C CA . VAL A 1 123 ? 16.806 12.058 -26.456 1.00 85.44 123 VAL A CA 1
ATOM 953 C C . VAL A 1 123 ? 18.317 11.969 -26.231 1.00 85.44 123 VAL A C 1
ATOM 955 O O . VAL A 1 123 ? 19.077 12.028 -27.193 1.00 85.44 123 VAL A O 1
ATOM 958 N N . GLU A 1 124 ? 18.760 11.729 -24.999 1.00 83.56 124 GLU A N 1
ATOM 959 C CA . GLU A 1 124 ? 20.179 11.778 -24.639 1.00 83.56 124 GLU A CA 1
ATOM 960 C C . GLU A 1 124 ? 21.004 10.652 -25.277 1.00 83.56 124 GLU A C 1
ATOM 962 O O . GLU A 1 124 ? 22.167 10.863 -25.592 1.00 83.56 124 GLU A O 1
ATOM 967 N N . PHE A 1 125 ? 20.432 9.464 -25.510 1.00 79.19 125 PHE A N 1
ATOM 968 C CA . PHE A 1 125 ? 21.155 8.349 -26.133 1.00 79.19 125 PHE A CA 1
ATOM 969 C C . PHE A 1 125 ? 20.901 8.207 -27.634 1.00 79.19 12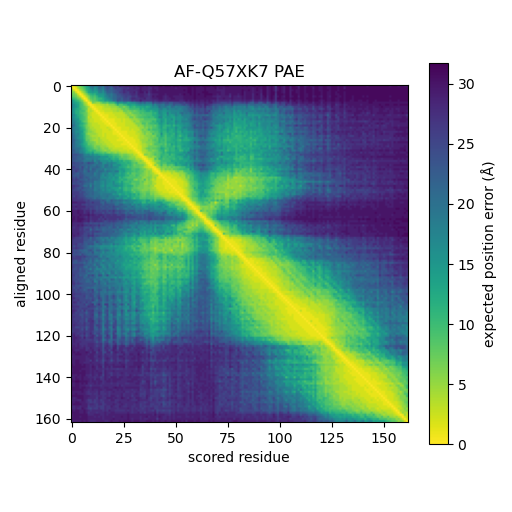5 PHE A C 1
ATOM 971 O O . PHE A 1 125 ? 21.849 7.902 -28.362 1.00 79.19 125 PHE A O 1
ATOM 978 N N . LEU A 1 126 ? 19.677 8.416 -28.144 1.00 74.56 126 LEU A N 1
ATOM 979 C CA . LEU A 1 126 ? 19.447 8.271 -29.588 1.00 74.56 126 LEU A CA 1
ATOM 980 C C . LEU A 1 126 ? 20.104 9.419 -30.355 1.00 74.56 126 LEU A C 1
ATOM 982 O O . LEU A 1 126 ? 20.762 9.143 -31.353 1.00 74.56 126 LEU A O 1
ATOM 986 N N . LEU A 1 127 ? 19.988 10.679 -29.919 1.00 72.00 127 LEU A N 1
ATOM 987 C CA . LEU A 1 127 ? 20.540 11.808 -30.684 1.00 72.00 127 LEU A CA 1
ATOM 988 C C . LEU A 1 127 ? 22.050 11.694 -30.953 1.00 72.00 127 LEU A C 1
ATOM 990 O O . LEU A 1 127 ? 22.428 11.781 -32.127 1.00 72.00 127 LEU A O 1
ATOM 994 N N . PRO A 1 128 ? 22.926 11.446 -29.958 1.00 72.50 128 PRO A N 1
ATOM 995 C CA . PRO A 1 128 ? 24.354 11.333 -30.235 1.00 72.50 128 PRO A CA 1
ATOM 996 C C . PRO A 1 128 ? 24.687 10.075 -31.035 1.00 72.50 128 PRO A C 1
ATOM 998 O O . PRO A 1 128 ? 25.593 10.110 -31.867 1.00 72.50 128 PRO A O 1
ATOM 1001 N N . HIS A 1 129 ? 23.951 8.973 -30.853 1.00 71.50 129 HIS A N 1
ATOM 1002 C CA . HIS A 1 129 ? 24.223 7.751 -31.606 1.00 71.50 129 HIS A CA 1
ATOM 1003 C C . HIS A 1 129 ? 23.822 7.887 -33.081 1.00 71.50 129 HIS A C 1
ATOM 1005 O O . HIS A 1 129 ? 24.580 7.489 -33.967 1.00 71.50 129 HIS A O 1
ATOM 1011 N N . TYR A 1 130 ? 22.685 8.527 -33.368 1.00 70.06 130 TYR A N 1
ATOM 1012 C CA . TYR A 1 130 ? 22.277 8.833 -34.740 1.00 70.06 130 TYR A CA 1
ATOM 1013 C C . TYR A 1 130 ? 23.218 9.844 -35.408 1.00 70.06 130 TYR A C 1
ATOM 1015 O O . TYR A 1 130 ? 23.573 9.649 -36.574 1.00 70.06 130 TYR A O 1
ATOM 1023 N N . ALA A 1 131 ? 23.679 10.871 -34.684 1.00 75.69 131 ALA A N 1
ATOM 1024 C CA . ALA A 1 131 ? 24.653 11.833 -35.204 1.00 75.69 131 ALA A CA 1
ATOM 1025 C C . ALA A 1 131 ? 25.999 11.163 -35.541 1.00 75.69 131 ALA A C 1
ATOM 1027 O O . ALA A 1 131 ? 26.505 11.311 -36.657 1.00 75.69 131 ALA A O 1
ATOM 1028 N N . ALA A 1 132 ? 26.531 10.334 -34.635 1.00 75.00 132 ALA A N 1
ATOM 1029 C CA . ALA A 1 132 ? 27.793 9.624 -34.845 1.00 75.00 132 ALA A CA 1
ATOM 1030 C C . ALA A 1 132 ? 27.736 8.647 -36.038 1.00 75.00 132 ALA A C 1
ATOM 1032 O O . ALA A 1 132 ? 28.698 8.516 -36.803 1.00 75.00 132 ALA A O 1
ATOM 1033 N N . VAL A 1 133 ? 26.599 7.970 -36.241 1.00 74.50 133 VAL A N 1
ATOM 1034 C CA . VAL A 1 133 ? 26.413 7.060 -37.383 1.00 74.50 133 VAL A CA 1
ATOM 1035 C C . VAL A 1 133 ? 26.300 7.830 -38.704 1.00 74.50 133 VAL A C 1
ATOM 1037 O O . VAL A 1 133 ? 26.863 7.391 -39.714 1.00 74.50 133 VAL A O 1
ATOM 1040 N N . GLN A 1 134 ? 25.630 8.988 -38.724 1.00 77.50 134 GLN A N 1
ATOM 1041 C CA . GLN A 1 134 ? 25.543 9.819 -39.930 1.00 77.50 134 GLN A CA 1
ATOM 1042 C C . GLN A 1 134 ? 26.910 10.356 -40.367 1.00 77.50 134 GLN A C 1
ATOM 1044 O O . GLN A 1 134 ? 27.233 10.282 -41.557 1.00 77.50 134 GLN A O 1
ATOM 1049 N N . GLU A 1 135 ? 27.740 10.829 -39.435 1.00 80.06 135 GLU A N 1
ATOM 1050 C CA . GLU A 1 135 ? 29.094 11.298 -39.753 1.00 80.06 135 GLU A CA 1
ATOM 1051 C C . GLU A 1 135 ? 29.962 10.179 -40.327 1.00 80.06 135 GLU A C 1
ATOM 1053 O O . GLU A 1 135 ? 30.606 10.357 -41.366 1.00 80.06 135 GLU A O 1
ATOM 1058 N N . ARG A 1 136 ? 29.921 8.986 -39.719 1.00 79.06 136 ARG A N 1
ATOM 1059 C CA . ARG A 1 136 ? 30.691 7.832 -40.201 1.00 79.06 136 ARG A CA 1
ATOM 1060 C C . ARG A 1 136 ? 30.288 7.436 -41.621 1.00 79.06 136 ARG A C 1
ATOM 1062 O O . ARG A 1 136 ? 31.160 7.214 -42.462 1.00 79.06 136 ARG A O 1
ATOM 1069 N N . ASN A 1 137 ? 28.990 7.396 -41.914 1.00 81.25 137 ASN A N 1
ATOM 1070 C CA . ASN A 1 137 ? 28.496 7.083 -43.255 1.00 81.25 137 ASN A CA 1
ATOM 1071 C C . ASN A 1 137 ? 28.865 8.167 -44.277 1.00 81.25 137 ASN A C 1
ATOM 1073 O O . ASN A 1 137 ? 29.226 7.842 -45.410 1.00 81.25 137 ASN A O 1
ATOM 1077 N N . ARG A 1 138 ? 28.838 9.446 -43.884 1.00 83.31 138 ARG A N 1
ATOM 1078 C CA . ARG A 1 138 ? 29.257 10.560 -44.746 1.00 83.31 138 ARG A CA 1
ATOM 1079 C C . ARG A 1 138 ? 30.746 10.481 -45.088 1.00 83.31 138 ARG A C 1
ATOM 1081 O O . ARG A 1 138 ? 31.108 10.610 -46.255 1.00 83.31 138 ARG A O 1
ATOM 1088 N N . ILE A 1 139 ? 31.600 10.207 -44.101 1.00 86.88 139 ILE A N 1
ATOM 1089 C CA . ILE A 1 139 ? 33.050 10.056 -44.302 1.00 86.88 139 ILE A CA 1
ATOM 1090 C C . ILE A 1 139 ? 33.357 8.840 -45.186 1.00 86.88 139 ILE A C 1
ATOM 1092 O O . ILE A 1 139 ? 34.213 8.922 -46.068 1.00 86.88 139 ILE A O 1
ATOM 1096 N N . LEU A 1 140 ? 32.653 7.720 -44.990 1.00 87.38 140 LEU A N 1
ATOM 1097 C CA . LEU A 1 140 ? 32.821 6.525 -45.821 1.00 87.38 140 LEU A CA 1
ATOM 1098 C C . LEU A 1 140 ? 32.434 6.777 -47.285 1.00 87.38 140 LEU A C 1
ATOM 1100 O O . LEU A 1 140 ? 33.177 6.359 -48.172 1.00 87.38 140 LEU A O 1
ATOM 1104 N N . ARG A 1 141 ? 31.341 7.510 -47.547 1.00 89.31 141 ARG A N 1
ATOM 1105 C CA . ARG A 1 141 ? 30.959 7.912 -48.915 1.00 89.31 141 ARG A CA 1
ATOM 1106 C C . ARG A 1 141 ? 32.026 8.784 -49.575 1.00 89.31 141 ARG A C 1
ATOM 1108 O O . ARG A 1 141 ? 32.446 8.476 -50.683 1.00 89.31 141 ARG A O 1
ATOM 1115 N N . LEU A 1 142 ? 32.549 9.787 -48.866 1.00 89.69 142 LEU A N 1
ATOM 1116 C CA . LEU A 1 142 ? 33.623 10.644 -49.386 1.00 89.69 142 LEU A CA 1
ATOM 1117 C C . LEU A 1 142 ? 34.904 9.855 -49.694 1.00 89.69 142 LEU A C 1
ATOM 1119 O O . LEU A 1 142 ? 35.546 10.079 -50.718 1.00 89.69 142 LEU A O 1
ATOM 1123 N N . ARG A 1 143 ? 35.282 8.898 -48.834 1.00 90.81 143 ARG A N 1
ATOM 1124 C CA . ARG A 1 143 ? 36.434 8.015 -49.092 1.00 90.81 143 ARG A CA 1
ATOM 1125 C C . ARG A 1 143 ? 36.215 7.125 -50.311 1.00 90.81 143 ARG A C 1
ATOM 1127 O O . ARG A 1 143 ? 37.161 6.908 -51.063 1.00 90.81 143 ARG A O 1
ATOM 1134 N N . TYR A 1 144 ? 34.994 6.636 -50.508 1.00 90.69 144 TYR A N 1
ATOM 1135 C CA . TYR A 1 144 ? 34.639 5.836 -51.675 1.00 90.69 144 TYR A CA 1
ATOM 1136 C C . TYR A 1 144 ? 34.718 6.656 -52.971 1.00 90.69 144 TYR A C 1
ATOM 1138 O O . TYR A 1 144 ? 35.355 6.214 -53.924 1.00 90.69 144 TYR A O 1
ATOM 1146 N N . GLU A 1 145 ? 34.180 7.878 -52.979 1.00 92.31 145 GLU A N 1
ATOM 1147 C CA . GLU A 1 145 ? 34.275 8.800 -54.120 1.00 92.31 145 GLU A CA 1
ATOM 1148 C C . GLU A 1 145 ? 35.733 9.158 -54.451 1.00 92.31 145 GLU A C 1
ATOM 1150 O O . GLU A 1 145 ? 36.139 9.112 -55.612 1.00 92.31 145 GLU A O 1
ATOM 1155 N N . MET A 1 146 ? 36.558 9.446 -53.436 1.00 90.44 146 MET A N 1
ATOM 1156 C CA . MET A 1 146 ? 37.992 9.696 -53.633 1.00 90.44 146 MET A CA 1
ATOM 1157 C C . MET A 1 146 ? 38.727 8.468 -54.186 1.00 90.44 146 MET A C 1
ATOM 1159 O O . MET A 1 146 ? 39.610 8.608 -55.032 1.00 90.44 146 MET A O 1
ATOM 1163 N N . ALA A 1 147 ? 38.376 7.263 -53.729 1.00 90.19 147 ALA A N 1
ATOM 1164 C CA . ALA A 1 147 ? 38.964 6.026 -54.235 1.00 90.19 147 ALA A CA 1
ATOM 1165 C C . ALA A 1 147 ? 38.540 5.731 -55.685 1.00 90.19 147 ALA A C 1
ATOM 1167 O O . ALA A 1 147 ? 39.364 5.256 -56.467 1.00 90.19 147 ALA A O 1
ATOM 1168 N N . GLN A 1 148 ? 37.293 6.037 -56.061 1.00 91.12 148 GLN A N 1
ATOM 1169 C CA . GLN A 1 148 ? 36.824 5.912 -57.443 1.00 91.12 148 GLN A CA 1
ATOM 1170 C C . GLN A 1 148 ? 37.533 6.894 -58.378 1.00 91.12 148 GLN A C 1
ATOM 1172 O O . GLN A 1 148 ? 38.074 6.454 -59.388 1.00 91.12 148 GLN A O 1
ATOM 1177 N N . ARG A 1 149 ? 37.643 8.177 -58.008 1.00 90.38 149 ARG A N 1
ATOM 1178 C CA . ARG A 1 149 ? 38.373 9.171 -58.819 1.00 90.38 149 ARG A CA 1
ATOM 1179 C C . ARG A 1 149 ? 39.830 8.775 -59.046 1.00 90.38 149 ARG A C 1
ATOM 1181 O O . ARG A 1 149 ? 40.297 8.804 -60.178 1.00 90.38 149 ARG A O 1
ATOM 1188 N N . LYS A 1 150 ? 40.523 8.300 -58.003 1.00 88.44 150 LYS A N 1
ATOM 1189 C CA . LYS A 1 150 ? 41.898 7.788 -58.145 1.00 88.44 150 LYS A CA 1
ATOM 1190 C C . LYS A 1 150 ? 41.984 6.587 -59.090 1.00 88.44 150 LYS A C 1
ATOM 1192 O O . LYS A 1 150 ? 42.944 6.480 -59.846 1.00 88.44 150 LYS A O 1
ATOM 1197 N N . ARG A 1 151 ? 40.999 5.678 -59.076 1.00 85.50 151 ARG A N 1
ATOM 1198 C CA . ARG A 1 151 ? 40.947 4.555 -60.032 1.00 85.50 151 ARG A CA 1
ATOM 1199 C C . ARG A 1 151 ? 40.732 5.036 -61.466 1.00 85.50 151 ARG A C 1
ATOM 12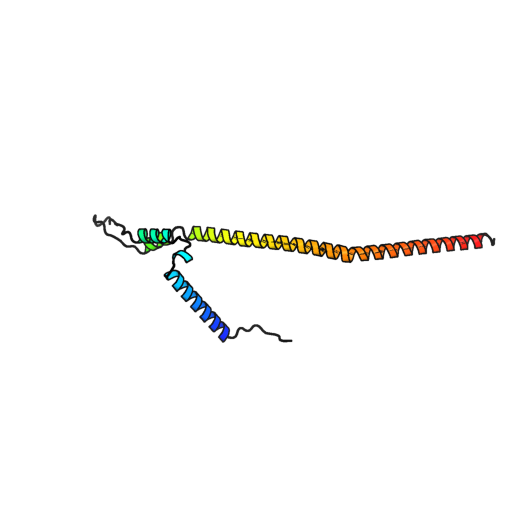01 O O . ARG A 1 151 ? 41.405 4.537 -62.360 1.00 85.50 151 ARG A O 1
ATOM 1208 N N . GLU A 1 152 ? 39.841 5.998 -61.680 1.00 89.44 152 GLU A N 1
ATOM 1209 C CA . GLU A 1 152 ? 39.598 6.589 -63.002 1.00 89.44 152 GLU A CA 1
ATOM 1210 C C . GLU A 1 152 ? 40.834 7.325 -63.542 1.00 89.44 152 GLU A C 1
ATOM 1212 O O . GLU A 1 152 ? 41.168 7.185 -64.718 1.00 89.44 152 GLU A O 1
ATOM 1217 N N . GLU A 1 153 ? 41.558 8.055 -62.689 1.00 87.62 153 GLU A N 1
ATOM 1218 C CA . GLU A 1 153 ? 42.826 8.709 -63.039 1.00 87.62 153 GLU A CA 1
ATOM 1219 C C . GLU A 1 153 ? 43.910 7.688 -63.416 1.00 87.62 153 GLU A C 1
ATOM 1221 O O . GLU A 1 153 ? 44.549 7.831 -64.458 1.00 87.62 153 GLU A O 1
ATOM 1226 N N . HIS A 1 154 ? 44.077 6.616 -62.630 1.00 84.12 154 HIS A N 1
ATOM 1227 C CA . HIS A 1 154 ? 45.028 5.545 -62.950 1.00 84.12 154 HIS A CA 1
ATOM 1228 C C . HIS A 1 154 ? 44.705 4.843 -64.277 1.00 84.12 154 HIS A C 1
ATOM 1230 O O . HIS A 1 154 ? 45.619 4.572 -65.057 1.00 84.12 154 HIS A O 1
ATOM 1236 N N . LEU A 1 155 ? 43.422 4.585 -64.558 1.00 85.12 155 LEU A N 1
ATOM 1237 C CA . LEU A 1 155 ? 42.983 3.996 -65.827 1.00 85.12 155 LEU A CA 1
ATOM 1238 C C . LEU A 1 155 ? 43.223 4.941 -67.012 1.00 85.12 155 LEU A C 1
ATOM 1240 O O . LEU A 1 155 ? 43.631 4.484 -68.078 1.00 85.12 155 LEU A O 1
ATOM 1244 N N . ARG A 1 156 ? 43.033 6.254 -66.833 1.00 82.75 156 ARG A N 1
ATOM 1245 C CA . ARG A 1 156 ? 43.330 7.257 -67.870 1.00 82.75 156 ARG A CA 1
ATOM 1246 C C . ARG A 1 156 ? 44.816 7.329 -68.209 1.00 82.75 156 ARG A C 1
ATOM 1248 O O . ARG A 1 156 ? 45.150 7.360 -69.387 1.00 82.75 156 ARG A O 1
ATOM 1255 N N . VAL A 1 157 ? 45.694 7.316 -67.205 1.00 81.75 157 VAL A N 1
ATOM 1256 C CA . VAL A 1 157 ? 47.154 7.376 -67.414 1.00 81.75 157 VAL A CA 1
ATOM 1257 C C . VAL A 1 157 ? 47.689 6.095 -68.070 1.00 81.75 157 VAL A C 1
ATOM 1259 O O . VAL A 1 157 ? 48.565 6.164 -68.934 1.00 81.75 157 VAL A O 1
ATOM 1262 N N . GLN A 1 158 ? 47.148 4.924 -67.710 1.00 78.94 158 GLN A N 1
ATOM 1263 C CA . GLN A 1 158 ? 47.488 3.668 -68.393 1.00 78.94 158 GLN A CA 1
ATOM 1264 C C . GLN A 1 158 ? 46.958 3.622 -69.829 1.00 78.94 158 GLN A C 1
ATOM 1266 O O . GLN A 1 158 ? 47.684 3.184 -70.717 1.00 78.94 158 GLN A O 1
ATOM 1271 N N . GLY A 1 159 ? 45.739 4.111 -70.074 1.00 76.12 159 GLY A N 1
ATOM 1272 C CA . GLY A 1 159 ? 45.158 4.171 -71.417 1.00 76.12 159 GLY A CA 1
ATOM 1273 C C . GLY A 1 159 ? 45.870 5.140 -72.366 1.00 76.12 159 GLY A C 1
ATOM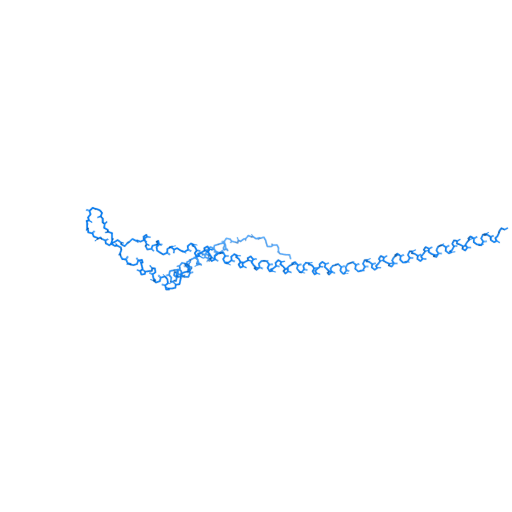 1274 O O . GLY A 1 159 ? 45.830 4.927 -73.568 1.00 76.12 159 GLY A O 1
ATOM 1275 N N . SER A 1 160 ? 46.547 6.174 -71.853 1.00 69.06 160 SER A N 1
ATOM 1276 C CA . SER A 1 160 ? 47.373 7.081 -72.666 1.00 69.06 160 SER A CA 1
ATOM 1277 C C . SER A 1 160 ? 48.808 6.592 -72.903 1.00 69.06 160 SER A C 1
ATOM 1279 O O . SER A 1 160 ? 49.568 7.283 -73.573 1.00 69.06 160 SER A O 1
ATOM 1281 N N . SER A 1 161 ? 49.205 5.459 -72.309 1.00 63.25 161 SER A N 1
ATOM 1282 C CA . SER A 1 161 ? 50.563 4.896 -72.424 1.00 63.25 161 SER A CA 1
ATOM 1283 C C . SER A 1 161 ? 50.632 3.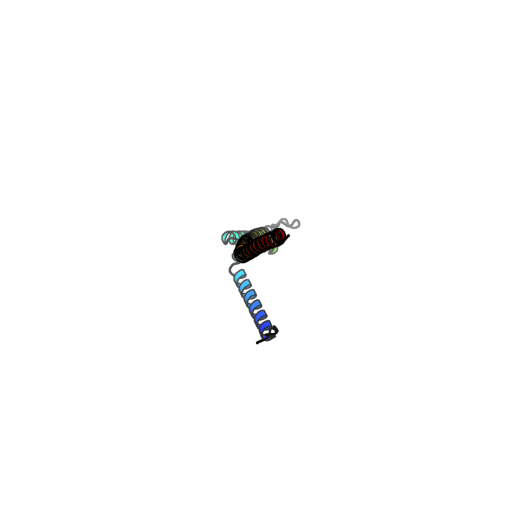629 -73.296 1.00 63.25 161 SER A C 1
ATOM 1285 O O . SER A 1 161 ? 51.668 2.965 -73.305 1.00 63.25 161 SER A O 1
ATOM 1287 N N . GLN A 1 162 ? 49.549 3.289 -74.004 1.00 51.28 162 GLN A N 1
ATOM 1288 C CA . GLN A 1 162 ? 49.521 2.321 -75.110 1.00 51.28 162 GLN A CA 1
ATOM 1289 C C . GLN A 1 162 ? 49.299 3.058 -76.428 1.00 51.28 162 GLN A C 1
ATOM 1291 O O . GLN A 1 162 ? 49.885 2.607 -77.434 1.00 51.28 162 GLN A O 1
#

pLDDT: mean 75.39, std 12.12, range [36.41, 95.38]

Sequence (162 aa):
MTTSNGFESPRESVAAAAACSSQLREAAERARKDPSKDIGLTTEELQERKRCAAEPHRFVSKSTSRPFEVKSSSRAQQIMTKGVVERQVTARQKEVLRKVSSLRKLQVGLFFVGVGFAYWVGVEFLLPHYAAVQERNRILRLRYEMAQRKREEHLRVQGSSQ